Protein AF-A0A1C5YT52-F1 (afdb_monomer)

Solvent-accessible surface area (backbone atoms only — not comparable to full-atom values): 5134 Å² total; per-residue (Å²): 99,66,32,22,37,28,32,40,45,45,83,42,77,59,99,90,43,79,47,76,48,74,40,81,76,48,77,23,80,37,65,69,57,41,52,53,48,47,73,74,41,47,82,38,88,76,45,53,81,46,65,74,80,29,55,44,79,46,81,48,50,67,95,61,80,89,75,80,87,74,88,78,92,77,83,82,73,84,82,132

Nearest PDB structures (foldseek):
  5cl2-assembly1_B  TM=5.248E-01  e=1.167E+00  Bacillus subtilis subsp. subtilis str. 168
  4j2q-assembly1_A  TM=5.848E-01  e=1.427E+00  Bos taurus
  8p5d-assembly1_LS0  TM=3.150E-01  e=8.138E+00  Spraguea lophii 42_110
  6lgw-assembly2_F  TM=2.181E-01  e=7.118E+00  Lyssavirus rabies

Foldseek 3Di:
DKKKWKKQWDWDQDPVGIDIDIDTPDIGPDPVVSVVVLVVPCPDPPNVVDDSVSIDIDMDDPPDDPDDPDDDDDDDDPDD

Structure (mmCIF, N/CA/C/O backbone):
data_AF-A0A1C5YT52-F1
#
_entry.id   AF-A0A1C5YT52-F1
#
loop_
_atom_site.group_PDB
_atom_site.id
_atom_site.type_symbol
_atom_site.label_atom_id
_atom_site.label_alt_id
_atom_site.label_comp_id
_atom_site.label_asym_id
_atom_site.label_entity_id
_atom_site.label_seq_id
_atom_site.pdbx_PDB_ins_code
_atom_site.Cartn_x
_atom_site.Cartn_y
_atom_site.Cartn_z
_atom_site.occupancy
_atom_site.B_iso_or_equiv
_atom_site.auth_seq_id
_atom_site.auth_comp_id
_atom_site.auth_asym_id
_atom_site.auth_atom_id
_atom_site.pdbx_PDB_model_num
ATOM 1 N N . MET A 1 1 ? -15.470 6.649 7.032 1.00 91.06 1 MET A N 1
ATOM 2 C CA . MET A 1 1 ? -14.596 5.839 7.909 1.00 91.06 1 MET A CA 1
ATOM 3 C C . MET A 1 1 ? -13.203 5.880 7.319 1.00 91.06 1 MET A C 1
ATOM 5 O O . MET A 1 1 ? -13.080 5.583 6.135 1.00 91.06 1 MET A O 1
ATOM 9 N N . ASP A 1 2 ? -12.204 6.282 8.101 1.00 97.12 2 ASP A N 1
ATOM 10 C CA . ASP A 1 2 ? -10.807 6.248 7.663 1.00 97.12 2 ASP A CA 1
ATOM 11 C C . ASP A 1 2 ? -10.308 4.802 7.640 1.00 97.12 2 ASP A C 1
ATOM 13 O O . ASP A 1 2 ? -10.618 4.018 8.539 1.00 97.12 2 ASP A O 1
ATOM 17 N N . VAL A 1 3 ? -9.544 4.460 6.610 1.00 98.25 3 VAL A N 1
ATOM 18 C CA . VAL A 1 3 ? -8.895 3.161 6.439 1.00 98.25 3 VAL A CA 1
ATOM 19 C C . VAL A 1 3 ? -7.472 3.348 5.922 1.00 98.25 3 VAL A C 1
ATOM 21 O O . VAL A 1 3 ? -7.114 4.397 5.388 1.00 98.25 3 VAL A O 1
ATOM 24 N N . PHE A 1 4 ? -6.657 2.317 6.092 1.00 98.62 4 PHE A N 1
ATOM 25 C CA . PHE A 1 4 ? -5.232 2.318 5.794 1.00 98.62 4 PHE A CA 1
ATOM 26 C C . PHE A 1 4 ? -4.943 1.171 4.836 1.00 98.62 4 PHE A C 1
ATOM 28 O O . PHE A 1 4 ? -5.159 0.009 5.172 1.00 98.62 4 PHE A O 1
ATOM 35 N N . MET A 1 5 ? -4.508 1.496 3.629 1.00 98.50 5 MET A N 1
ATOM 36 C CA . MET A 1 5 ? -4.155 0.530 2.601 1.00 98.50 5 MET A CA 1
ATOM 37 C C . MET A 1 5 ? -2.668 0.225 2.721 1.00 98.50 5 MET A C 1
ATOM 39 O O . MET A 1 5 ? -1.852 1.136 2.629 1.00 98.50 5 MET A O 1
ATOM 43 N N . LEU A 1 6 ? -2.324 -1.040 2.941 1.00 98.81 6 LEU A N 1
ATOM 44 C CA . LEU A 1 6 ? -0.939 -1.492 2.965 1.00 98.81 6 LEU A CA 1
ATOM 45 C C . LEU A 1 6 ? -0.573 -2.059 1.600 1.00 98.81 6 LEU A C 1
ATOM 47 O O . LEU A 1 6 ? -1.177 -3.037 1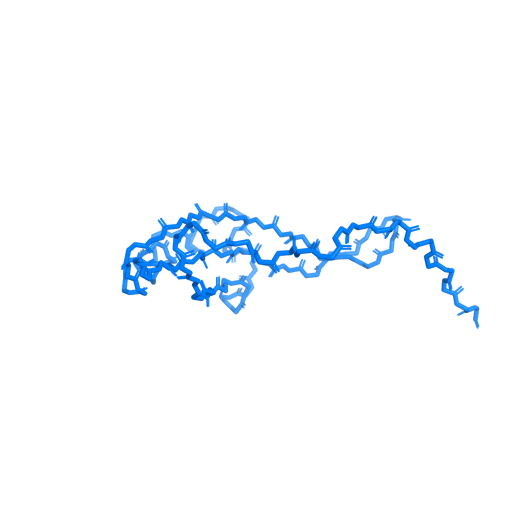.153 1.00 98.81 6 LEU A O 1
ATOM 51 N N . TYR A 1 7 ? 0.445 -1.484 0.987 1.00 98.69 7 TYR A N 1
ATOM 52 C CA . TYR A 1 7 ? 1.045 -1.959 -0.246 1.00 98.69 7 TYR A CA 1
ATOM 53 C C . TYR A 1 7 ? 2.454 -2.483 0.004 1.00 98.69 7 TYR A C 1
ATOM 55 O O . TYR A 1 7 ? 3.108 -2.103 0.973 1.00 98.69 7 TYR A O 1
ATOM 63 N N . HIS A 1 8 ? 2.918 -3.345 -0.893 1.00 98.44 8 HIS A N 1
ATOM 64 C CA . HIS A 1 8 ? 4.332 -3.607 -1.093 1.00 98.44 8 HIS A CA 1
ATOM 65 C C . HIS A 1 8 ? 4.707 -3.217 -2.524 1.00 98.44 8 HIS A C 1
ATOM 67 O O . HIS A 1 8 ? 4.244 -3.865 -3.466 1.00 98.44 8 HIS A O 1
ATOM 73 N N . ILE A 1 9 ? 5.512 -2.165 -2.668 1.00 98.12 9 ILE A N 1
ATOM 74 C CA . ILE A 1 9 ? 5.869 -1.533 -3.942 1.00 98.12 9 ILE A CA 1
ATOM 75 C C . ILE A 1 9 ? 7.386 -1.552 -4.101 1.00 98.12 9 ILE A C 1
ATOM 77 O O . ILE A 1 9 ? 8.133 -1.230 -3.175 1.00 98.12 9 ILE A O 1
ATOM 81 N N . TYR A 1 10 ? 7.860 -1.978 -5.266 1.00 96.12 10 TYR A N 1
ATOM 82 C CA . TYR A 1 10 ? 9.271 -1.895 -5.618 1.00 96.12 10 TYR A CA 1
ATOM 83 C C . TYR A 1 10 ? 9.442 -1.751 -7.121 1.00 96.12 10 TYR A C 1
ATOM 85 O O . TYR A 1 10 ? 8.704 -2.347 -7.899 1.00 96.12 10 TYR A O 1
ATOM 93 N N . GLU A 1 11 ? 10.484 -1.031 -7.508 1.00 94.88 11 GLU A N 1
ATOM 94 C CA . GLU A 1 11 ? 10.897 -0.938 -8.898 1.00 94.88 11 GLU A CA 1
ATOM 95 C C . GL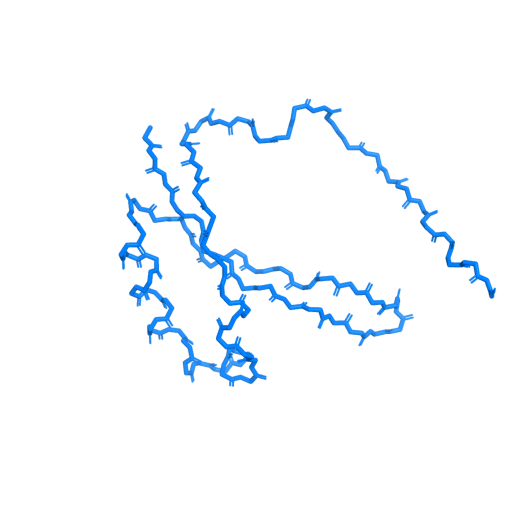U A 1 11 ? 11.456 -2.292 -9.374 1.00 94.88 11 GLU A C 1
ATOM 97 O O . GLU A 1 11 ? 12.289 -2.933 -8.713 1.00 94.88 11 GLU A O 1
ATOM 102 N N . GLN A 1 12 ? 10.994 -2.740 -10.535 1.00 92.44 12 GLN A N 1
ATOM 103 C CA . GLN A 1 12 ? 11.503 -3.894 -11.252 1.00 92.44 12 GLN A CA 1
ATOM 104 C C . GLN A 1 12 ? 12.027 -3.460 -12.617 1.00 92.44 12 GLN A C 1
ATOM 106 O O . GLN A 1 12 ? 11.466 -2.594 -13.278 1.00 92.44 12 GLN A O 1
ATOM 111 N N . LYS A 1 13 ? 13.116 -4.104 -13.043 1.00 93.56 13 LYS A N 1
ATOM 112 C CA . LYS A 1 13 ? 13.644 -3.984 -14.396 1.00 93.56 13 LYS A CA 1
ATOM 113 C C . LYS A 1 13 ? 13.552 -5.325 -15.107 1.00 93.56 13 LYS A C 1
ATOM 115 O O . LYS A 1 13 ? 14.085 -6.314 -14.597 1.00 93.56 13 LYS A O 1
ATOM 120 N N . ASP A 1 14 ? 12.923 -5.340 -16.271 1.00 90.25 14 ASP A N 1
ATOM 121 C CA . ASP A 1 14 ? 12.842 -6.502 -17.153 1.00 90.25 14 ASP A CA 1
ATOM 122 C C . ASP A 1 14 ? 12.993 -6.104 -18.635 1.00 90.25 14 ASP A C 1
ATOM 124 O O . ASP A 1 14 ? 13.481 -5.015 -18.955 1.00 90.25 14 ASP A O 1
ATOM 128 N N . ASP A 1 15 ? 12.626 -7.009 -19.546 1.00 92.88 15 ASP A N 1
ATOM 129 C CA . ASP A 1 15 ? 12.718 -6.799 -20.996 1.00 92.88 15 ASP A CA 1
ATOM 130 C C . ASP A 1 15 ? 11.794 -5.675 -21.513 1.00 92.88 15 ASP A C 1
ATOM 132 O O . ASP A 1 15 ? 11.957 -5.218 -22.646 1.00 92.88 15 ASP A O 1
ATOM 136 N N . PHE A 1 16 ? 10.835 -5.216 -20.703 1.00 84.50 16 PHE A N 1
ATOM 137 C CA . PHE A 1 16 ? 9.894 -4.141 -21.022 1.00 84.50 16 PHE A CA 1
ATOM 138 C C . PHE A 1 16 ? 10.292 -2.784 -20.429 1.00 84.50 16 PHE A C 1
ATOM 140 O O . PHE A 1 16 ? 9.616 -1.790 -20.697 1.00 84.50 16 PHE A O 1
ATOM 147 N N . GLY A 1 17 ? 11.404 -2.721 -19.692 1.00 88.94 17 GLY A N 1
ATOM 148 C CA . GLY A 1 17 ? 11.943 -1.492 -19.121 1.00 88.94 17 GLY A CA 1
ATOM 149 C C . GLY A 1 17 ? 11.941 -1.509 -17.599 1.00 88.94 17 GLY A C 1
ATOM 150 O O . GLY A 1 17 ? 12.152 -2.548 -16.977 1.00 88.94 17 GLY A O 1
ATOM 151 N N . VAL A 1 18 ? 11.794 -0.324 -17.013 1.00 91.38 18 VAL A N 1
ATOM 152 C CA . VAL A 1 18 ? 11.714 -0.116 -15.566 1.00 91.38 18 VAL A CA 1
ATOM 153 C C . VAL A 1 18 ? 10.269 0.221 -15.216 1.00 91.38 18 VAL A C 1
ATOM 155 O O . VAL A 1 18 ? 9.707 1.163 -15.778 1.00 91.38 18 VAL A O 1
ATOM 158 N N . HIS A 1 19 ? 9.665 -0.536 -14.305 1.00 91.31 19 HIS A N 1
ATOM 159 C CA . HIS A 1 19 ? 8.291 -0.321 -13.853 1.00 91.31 19 HIS A CA 1
ATOM 160 C C . HIS A 1 19 ? 8.113 -0.698 -12.387 1.00 91.31 19 HIS A C 1
ATOM 162 O O . HIS A 1 19 ? 8.866 -1.500 -11.837 1.00 91.31 19 HIS A O 1
ATOM 168 N N . ASP A 1 20 ? 7.083 -0.139 -11.762 1.00 92.88 20 ASP A N 1
ATOM 169 C CA . ASP A 1 20 ? 6.732 -0.471 -10.387 1.00 92.88 20 ASP A CA 1
ATOM 170 C C . ASP A 1 20 ? 5.912 -1.762 -10.321 1.00 92.88 20 ASP A C 1
ATOM 172 O O . ASP A 1 20 ? 4.914 -1.953 -11.019 1.00 92.88 20 ASP A O 1
ATOM 176 N N . GLU A 1 21 ? 6.337 -2.660 -9.440 1.00 95.31 21 GLU A N 1
ATOM 177 C CA . GLU A 1 21 ? 5.605 -3.852 -9.045 1.00 95.31 21 GLU A CA 1
ATOM 178 C C . GLU A 1 21 ? 4.818 -3.567 -7.767 1.00 95.31 21 GLU A C 1
ATOM 180 O O . GLU A 1 21 ? 5.375 -3.543 -6.667 1.00 95.31 21 GLU A O 1
ATOM 185 N N . GLU A 1 22 ? 3.503 -3.409 -7.899 1.00 96.25 22 GLU A N 1
ATOM 186 C CA . GLU A 1 22 ? 2.614 -3.068 -6.788 1.00 96.25 22 GLU A CA 1
ATOM 187 C C . GLU A 1 22 ? 1.797 -4.269 -6.301 1.00 96.25 22 GLU A C 1
ATOM 189 O O . GLU A 1 22 ? 1.161 -4.987 -7.077 1.00 96.25 22 GLU A O 1
ATOM 194 N N . LYS A 1 23 ? 1.772 -4.486 -4.981 1.00 97.25 23 LYS A N 1
ATOM 195 C CA . LYS A 1 23 ? 0.971 -5.542 -4.342 1.00 97.25 23 LYS A CA 1
ATOM 196 C C . LYS A 1 23 ? 0.156 -4.955 -3.197 1.00 97.25 23 LYS A C 1
ATOM 198 O O . LYS A 1 23 ? 0.717 -4.633 -2.153 1.00 97.25 23 LYS A O 1
ATOM 203 N N . LEU A 1 24 ? -1.165 -4.846 -3.360 1.00 98.00 24 LEU A N 1
ATOM 204 C CA . LEU A 1 24 ? -2.065 -4.515 -2.250 1.00 98.00 24 LEU A CA 1
ATOM 205 C C . LEU A 1 24 ? -2.131 -5.708 -1.287 1.00 98.00 24 LEU A C 1
ATOM 207 O O . LEU A 1 24 ? -2.667 -6.761 -1.627 1.00 98.00 24 LEU A O 1
ATOM 211 N N . ILE A 1 25 ? -1.602 -5.534 -0.079 1.00 98.50 25 ILE A N 1
ATOM 212 C CA . ILE A 1 25 ? -1.612 -6.557 0.972 1.00 98.50 25 ILE A CA 1
ATOM 213 C C . ILE A 1 25 ? -2.963 -6.577 1.688 1.00 98.50 25 ILE A C 1
ATOM 215 O O . ILE A 1 25 ? -3.489 -7.645 1.998 1.00 98.50 25 ILE A O 1
ATOM 219 N N . GLY A 1 26 ? -3.532 -5.405 1.971 1.00 98.44 26 GLY A N 1
ATOM 220 C CA . GLY A 1 26 ? -4.809 -5.324 2.668 1.00 98.44 26 GLY A CA 1
ATOM 221 C C . GLY A 1 26 ? -5.244 -3.908 3.014 1.00 98.44 26 GLY A C 1
ATOM 222 O O . GLY A 1 26 ? -4.492 -2.947 2.865 1.00 98.4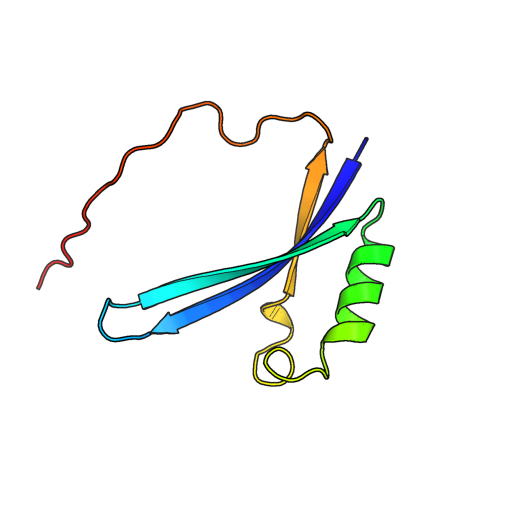4 26 GLY A O 1
ATOM 223 N N . ILE A 1 27 ? -6.481 -3.806 3.498 1.00 98.50 27 ILE A N 1
ATOM 224 C CA . ILE A 1 27 ? -7.099 -2.565 3.968 1.00 98.50 27 ILE A CA 1
ATOM 225 C C . ILE A 1 27 ? -7.436 -2.739 5.447 1.00 98.50 27 ILE A C 1
ATOM 227 O O . ILE A 1 27 ? -8.130 -3.680 5.832 1.00 98.50 27 ILE A O 1
ATOM 231 N N . PHE A 1 28 ? -6.951 -1.822 6.272 1.00 98.69 28 PHE A N 1
ATOM 232 C CA . PHE A 1 28 ? -7.023 -1.893 7.724 1.00 98.69 28 PHE A CA 1
ATOM 233 C C . PHE A 1 28 ? -7.832 -0.728 8.284 1.00 98.69 28 PHE A C 1
ATOM 235 O O . PHE A 1 28 ? -7.793 0.387 7.772 1.00 98.69 28 PHE A O 1
ATOM 242 N N . SER A 1 29 ? -8.547 -0.968 9.380 1.00 98.19 29 SER A N 1
ATOM 243 C CA . SER A 1 29 ? -9.304 0.067 10.097 1.00 98.19 29 SER A CA 1
ATOM 244 C C . SER A 1 29 ? -8.425 1.018 10.919 1.00 98.19 29 SER A C 1
ATOM 246 O O . SER A 1 29 ? -8.913 2.028 11.420 1.00 98.19 29 SER A O 1
ATOM 248 N N . SER A 1 30 ? -7.138 0.703 11.086 1.00 98.38 30 SER A N 1
ATOM 249 C CA . SER A 1 30 ? -6.163 1.533 11.790 1.00 98.38 30 SER A CA 1
ATOM 250 C C . SER A 1 30 ? -4.755 1.318 11.234 1.00 98.38 30 SER A C 1
ATOM 252 O O . SER A 1 30 ? -4.429 0.237 10.738 1.00 98.38 30 SER A O 1
ATOM 254 N N . GLU A 1 31 ? -3.905 2.333 11.368 1.00 98.25 31 GLU A N 1
ATOM 255 C CA . GLU A 1 31 ? -2.488 2.265 10.994 1.00 98.25 31 GLU A CA 1
ATOM 256 C C . GLU A 1 31 ? -1.734 1.200 11.799 1.00 98.25 31 GLU A C 1
ATOM 258 O O . GLU A 1 31 ? -0.950 0.437 11.246 1.00 98.25 31 GLU A O 1
ATOM 263 N N . ALA A 1 32 ? -2.039 1.073 13.095 1.00 98.69 32 ALA A N 1
ATOM 264 C CA . 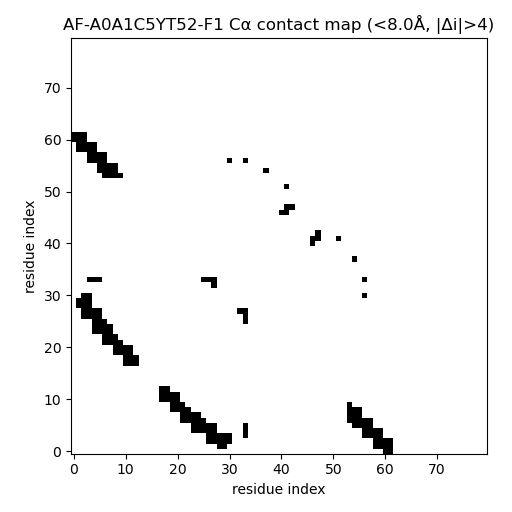ALA A 1 32 ? -1.430 0.066 13.961 1.00 98.69 32 ALA A CA 1
ATOM 265 C C . ALA A 1 32 ? -1.696 -1.370 13.474 1.00 98.69 32 ALA A C 1
ATOM 267 O O . ALA A 1 32 ? -0.809 -2.219 13.544 1.00 98.69 32 ALA A O 1
ATOM 268 N N . ASN A 1 33 ? -2.893 -1.641 12.939 1.00 98.81 33 ASN A N 1
ATOM 269 C CA . ASN A 1 33 ? -3.208 -2.949 12.364 1.00 98.81 33 ASN A CA 1
ATOM 270 C C . ASN A 1 33 ? -2.415 -3.204 11.073 1.00 98.81 33 ASN A C 1
ATOM 272 O O . ASN A 1 33 ? -1.936 -4.319 10.871 1.00 98.81 33 ASN A O 1
ATOM 276 N N . ALA A 1 34 ? -2.234 -2.180 10.231 1.00 98.75 34 ALA A N 1
ATOM 277 C CA . ALA A 1 34 ? -1.392 -2.276 9.039 1.00 98.75 34 ALA A CA 1
ATOM 278 C C . ALA A 1 34 ? 0.079 -2.531 9.413 1.00 98.75 34 ALA A C 1
ATOM 280 O O . ALA A 1 34 ? 0.702 -3.438 8.866 1.00 98.75 34 ALA A O 1
ATOM 281 N N . GLN A 1 35 ? 0.609 -1.825 10.417 1.00 98.69 35 GLN A N 1
ATOM 282 C CA . GLN A 1 35 ? 1.962 -2.066 10.923 1.00 98.69 35 GLN A CA 1
ATOM 283 C C . GLN A 1 35 ? 2.121 -3.488 11.479 1.00 98.69 35 GLN A C 1
ATOM 285 O O . GLN A 1 35 ? 3.120 -4.153 11.213 1.00 98.69 35 GLN A O 1
ATOM 290 N N . GLY A 1 36 ? 1.119 -3.997 12.203 1.00 98.75 36 GLY A N 1
ATOM 291 C CA . GLY A 1 36 ? 1.111 -5.383 12.675 1.00 98.75 36 GLY A CA 1
ATOM 292 C C . GLY A 1 36 ? 1.163 -6.405 11.534 1.00 98.75 36 GLY A C 1
ATOM 293 O O . GLY A 1 36 ? 1.822 -7.438 11.659 1.00 98.75 36 GLY A O 1
ATOM 294 N N . ALA A 1 37 ? 0.524 -6.109 10.398 1.00 98.69 37 ALA A N 1
ATOM 295 C CA . ALA A 1 37 ? 0.624 -6.941 9.204 1.00 98.69 37 ALA A CA 1
ATOM 296 C C . ALA A 1 37 ? 2.031 -6.905 8.585 1.00 98.69 37 ALA A C 1
ATOM 298 O O . ALA A 1 37 ? 2.524 -7.962 8.197 1.00 98.69 37 ALA A O 1
ATOM 299 N N . ILE A 1 38 ? 2.707 -5.748 8.557 1.00 98.69 38 ILE A N 1
ATOM 300 C CA . ILE A 1 38 ? 4.116 -5.654 8.123 1.00 98.69 38 ILE A CA 1
ATOM 301 C C . ILE A 1 38 ? 4.992 -6.566 8.985 1.00 98.69 38 ILE A C 1
ATOM 303 O O . ILE A 1 38 ? 5.711 -7.409 8.451 1.00 98.69 38 ILE A O 1
ATOM 307 N N . GLU A 1 39 ? 4.883 -6.470 10.313 1.00 98.69 39 GLU A N 1
ATOM 308 C CA . GLU A 1 39 ? 5.671 -7.310 11.225 1.00 98.69 39 GLU A CA 1
ATOM 309 C C . GLU A 1 39 ? 5.420 -8.811 11.016 1.00 98.69 39 GLU A C 1
ATOM 311 O O . GLU A 1 39 ? 6.346 -9.610 11.119 1.00 98.69 39 GLU A O 1
ATOM 316 N N . HIS A 1 40 ? 4.189 -9.205 10.676 1.00 98.44 40 HIS A N 1
ATOM 317 C CA . HIS A 1 40 ? 3.849 -10.600 10.383 1.00 98.44 40 HIS A CA 1
ATOM 318 C C . HIS A 1 40 ? 4.361 -11.092 9.015 1.00 98.44 40 HIS A C 1
ATOM 320 O O . HIS A 1 40 ? 4.530 -12.298 8.809 1.00 98.44 40 HIS A O 1
ATOM 326 N N . LEU A 1 41 ? 4.548 -10.190 8.050 1.00 98.50 41 LEU A N 1
ATOM 327 C CA . LEU A 1 41 ? 4.828 -10.537 6.655 1.00 98.50 41 LEU A CA 1
ATOM 328 C C . LEU A 1 41 ? 6.285 -10.338 6.246 1.00 98.50 41 LEU A C 1
ATOM 330 O O . LEU A 1 41 ? 6.725 -11.038 5.337 1.00 98.50 41 LEU A O 1
ATOM 334 N N . LYS A 1 42 ? 7.028 -9.439 6.901 1.00 98.19 42 LYS A N 1
ATOM 335 C CA . LYS A 1 42 ? 8.374 -9.022 6.475 1.00 98.19 42 LYS A CA 1
ATOM 336 C C . LYS A 1 42 ? 9.369 -10.169 6.283 1.00 98.19 42 LYS A C 1
ATOM 338 O O . LYS A 1 42 ? 10.247 -10.059 5.442 1.00 98.19 42 LYS A O 1
ATOM 343 N N . ASP A 1 43 ? 9.213 -11.270 7.018 1.00 98.31 43 ASP A N 1
ATOM 344 C CA . ASP A 1 43 ? 10.125 -12.420 6.964 1.00 98.31 43 ASP A CA 1
ATOM 345 C C . ASP A 1 43 ? 9.679 -13.514 5.973 1.00 98.31 43 ASP A C 1
ATOM 347 O O . ASP A 1 43 ? 10.370 -14.523 5.802 1.00 98.31 43 ASP A O 1
ATOM 351 N N . LYS A 1 44 ? 8.522 -13.351 5.314 1.00 98.31 44 LYS A N 1
ATOM 352 C CA . LYS A 1 44 ? 8.034 -14.304 4.309 1.00 98.31 44 LYS A CA 1
ATOM 353 C C . LYS A 1 44 ? 8.806 -14.155 2.996 1.00 98.31 44 LYS A C 1
ATOM 355 O O . LYS A 1 44 ? 9.333 -13.088 2.680 1.00 98.31 44 LYS A O 1
ATOM 360 N N . GLU A 1 45 ? 8.873 -15.247 2.237 1.00 97.75 45 GLU A N 1
ATOM 361 C CA . GLU A 1 45 ? 9.517 -15.290 0.918 1.00 97.75 45 GLU A CA 1
ATOM 362 C C . GLU A 1 45 ? 8.970 -14.194 -0.010 1.00 97.75 45 GLU A C 1
ATOM 364 O O . GLU A 1 45 ? 7.775 -13.890 0.012 1.00 97.75 45 GLU A O 1
ATOM 369 N N . GLY A 1 46 ? 9.856 -13.566 -0.786 1.00 95.94 46 GLY A N 1
ATOM 370 C CA . GLY A 1 46 ? 9.536 -12.424 -1.638 1.00 95.94 46 GLY A CA 1
ATOM 371 C C . GLY A 1 46 ? 9.582 -11.087 -0.895 1.00 95.94 46 GLY A C 1
ATOM 372 O O . GLY A 1 46 ? 10.201 -10.149 -1.391 1.00 95.94 46 GLY A O 1
ATOM 373 N N . PHE A 1 47 ? 8.992 -10.997 0.303 1.00 97.81 47 PHE A N 1
ATOM 374 C CA . PHE A 1 47 ? 9.027 -9.772 1.116 1.00 97.81 47 PHE A CA 1
ATOM 375 C C . PHE A 1 47 ? 10.382 -9.553 1.788 1.00 97.81 47 PHE A C 1
ATOM 377 O O . PHE A 1 47 ? 10.940 -8.463 1.705 1.00 97.81 47 PHE A O 1
ATOM 384 N N . ARG A 1 48 ? 10.953 -10.598 2.396 1.00 97.69 48 ARG A N 1
ATOM 385 C CA . ARG A 1 48 ? 12.259 -10.515 3.077 1.00 97.69 48 ARG A CA 1
ATOM 386 C C . ARG A 1 48 ? 13.423 -10.188 2.142 1.00 97.69 48 ARG A C 1
ATOM 388 O O . ARG A 1 48 ? 14.490 -9.780 2.591 1.00 97.69 48 ARG A O 1
ATOM 395 N N . ASP A 1 49 ? 13.223 -10.422 0.848 1.00 97.12 49 ASP A N 1
ATOM 396 C CA . ASP A 1 49 ? 14.228 -10.231 -0.195 1.00 97.12 49 ASP A CA 1
ATOM 397 C C . ASP A 1 49 ? 14.255 -8.768 -0.690 1.00 97.12 49 ASP A C 1
ATOM 399 O O . ASP A 1 49 ? 15.015 -8.425 -1.598 1.00 97.12 49 ASP A O 1
ATOM 403 N N . ARG A 1 50 ? 13.427 -7.893 -0.097 1.00 96.38 50 ARG A N 1
ATOM 404 C CA . ARG A 1 50 ? 13.290 -6.471 -0.430 1.00 96.38 50 ARG A CA 1
ATOM 405 C C . ARG A 1 50 ? 13.414 -5.588 0.823 1.00 96.38 50 ARG A C 1
ATOM 407 O O . ARG A 1 50 ? 13.171 -6.055 1.936 1.00 96.38 50 ARG A O 1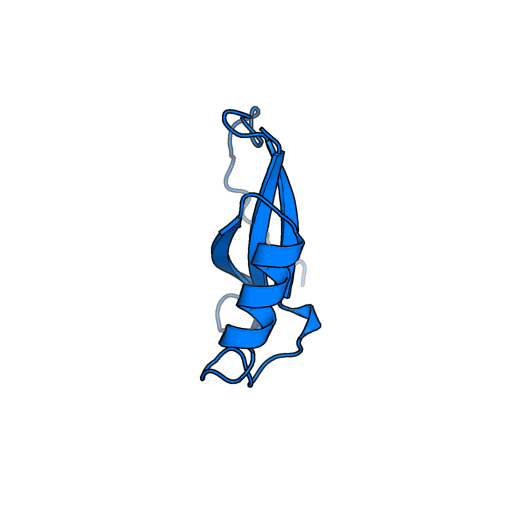
ATOM 414 N N . PRO A 1 51 ? 13.816 -4.310 0.678 1.00 97.38 51 PRO A N 1
ATOM 415 C CA . PRO A 1 51 ? 13.866 -3.380 1.802 1.00 97.38 51 PRO A CA 1
ATOM 416 C C . PRO A 1 51 ? 12.506 -3.218 2.487 1.00 97.38 51 PRO A C 1
ATOM 418 O O . PRO A 1 51 ? 11.477 -3.148 1.825 1.00 97.38 51 PRO A O 1
ATOM 421 N N . LEU A 1 52 ? 12.502 -3.036 3.812 1.00 97.50 52 LEU A N 1
ATOM 422 C CA . LEU A 1 52 ? 11.273 -2.739 4.563 1.00 97.50 52 LEU A CA 1
ATOM 423 C C . LEU A 1 52 ? 10.555 -1.474 4.074 1.00 97.50 52 LEU A C 1
ATOM 425 O O . LEU A 1 52 ? 9.343 -1.377 4.218 1.00 97.50 52 LEU A O 1
ATOM 429 N N . SER A 1 53 ? 11.287 -0.529 3.479 1.00 97.69 53 SER A N 1
ATOM 430 C CA . SER A 1 53 ? 10.713 0.679 2.879 1.00 97.69 53 SER A CA 1
ATOM 431 C C . SER A 1 53 ? 9.804 0.396 1.682 1.00 97.69 53 SER A C 1
ATOM 433 O O . SER A 1 53 ? 9.074 1.290 1.283 1.00 97.69 53 SER A O 1
ATOM 435 N N . CYS A 1 54 ? 9.833 -0.816 1.117 1.00 98.19 54 CYS A N 1
ATOM 436 C CA . CYS A 1 54 ? 8.886 -1.236 0.088 1.00 98.19 54 CYS A CA 1
ATOM 437 C C . CYS A 1 54 ? 7.471 -1.437 0.644 1.00 98.19 54 CYS A C 1
ATOM 439 O O . CYS A 1 54 ? 6.527 -1.474 -0.135 1.00 98.19 54 CYS A O 1
ATOM 441 N N . PHE A 1 55 ? 7.293 -1.573 1.965 1.00 98.62 55 PHE A N 1
ATOM 442 C CA . PHE A 1 55 ? 5.967 -1.554 2.576 1.00 98.62 55 PHE A CA 1
ATOM 443 C C . PHE A 1 55 ? 5.487 -0.114 2.753 1.00 98.62 55 PHE A C 1
ATOM 445 O O . PHE A 1 55 ? 6.059 0.649 3.530 1.00 98.62 55 PHE A O 1
ATOM 452 N N . GLU A 1 56 ? 4.393 0.234 2.084 1.00 98.50 56 GLU A N 1
ATOM 453 C CA . GLU A 1 56 ? 3.815 1.574 2.124 1.00 98.50 56 GLU A CA 1
ATOM 454 C C . GLU A 1 56 ? 2.400 1.548 2.694 1.00 98.50 56 GLU A C 1
ATOM 456 O O . GLU A 1 56 ? 1.552 0.768 2.255 1.00 98.50 56 GLU A O 1
ATOM 461 N N . ILE A 1 57 ? 2.124 2.420 3.665 1.00 98.62 57 ILE A N 1
ATOM 462 C CA . ILE A 1 57 ? 0.787 2.589 4.238 1.00 98.62 57 ILE A CA 1
ATOM 463 C C . ILE A 1 57 ? 0.192 3.900 3.733 1.00 98.62 57 ILE A C 1
ATOM 465 O O . ILE A 1 57 ? 0.677 4.984 4.050 1.00 98.62 57 ILE A O 1
ATOM 469 N N . HIS A 1 58 ? -0.918 3.796 3.010 1.00 97.75 58 HIS A N 1
ATOM 470 C CA . HIS A 1 58 ? -1.653 4.929 2.456 1.00 97.75 58 HIS A CA 1
ATOM 471 C C . HIS A 1 58 ? -2.996 5.093 3.165 1.00 97.75 58 HIS A C 1
ATOM 473 O O . HIS A 1 58 ? -3.798 4.160 3.233 1.00 97.75 58 HIS A O 1
ATOM 479 N N . LYS A 1 59 ? -3.277 6.285 3.698 1.00 97.69 59 LYS A N 1
ATOM 480 C CA . LYS A 1 59 ? -4.563 6.580 4.345 1.00 97.69 59 LYS A CA 1
ATOM 481 C C . LYS A 1 59 ? -5.608 6.993 3.306 1.00 97.69 59 LYS A C 1
ATOM 483 O O . LYS A 1 59 ? -5.366 7.878 2.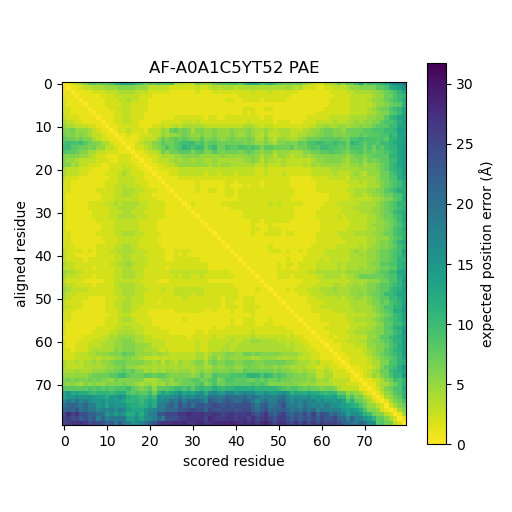490 1.00 97.69 59 LYS A O 1
ATOM 488 N N . THR A 1 60 ? -6.805 6.418 3.386 1.00 96.50 60 THR A N 1
ATOM 489 C CA . THR A 1 60 ? -7.963 6.834 2.584 1.00 96.50 60 THR A CA 1
ATOM 490 C C . THR A 1 60 ? -9.266 6.734 3.380 1.00 96.50 60 THR A C 1
ATOM 492 O O . THR A 1 60 ? -9.273 6.396 4.563 1.00 96.50 60 THR A O 1
ATOM 495 N N . THR A 1 61 ? -10.386 7.051 2.740 1.00 97.06 61 THR A N 1
ATOM 496 C CA . THR A 1 61 ? -11.734 6.947 3.298 1.00 97.06 61 THR A CA 1
ATOM 497 C C . THR A 1 61 ? -12.555 5.939 2.507 1.00 97.06 61 THR A C 1
ATOM 499 O O . THR A 1 61 ? -12.496 5.913 1.279 1.00 97.06 61 THR A O 1
ATOM 502 N N . VAL A 1 62 ? -13.364 5.145 3.205 1.00 96.25 62 VAL A N 1
ATOM 503 C CA . VAL A 1 62 ? -14.343 4.245 2.573 1.00 96.25 62 VAL A CA 1
ATOM 504 C C . VAL A 1 62 ? -15.324 5.037 1.702 1.00 96.25 62 VAL A C 1
ATOM 506 O O . VAL A 1 62 ? -15.671 6.167 2.045 1.00 96.25 62 VAL A O 1
ATOM 509 N N . ASP A 1 63 ? -15.731 4.432 0.584 1.00 95.88 63 ASP A N 1
ATOM 510 C CA . ASP A 1 63 ? -16.642 4.976 -0.438 1.00 95.88 63 ASP A CA 1
ATOM 511 C C . ASP A 1 63 ? -16.150 6.243 -1.157 1.00 95.88 63 ASP A C 1
ATOM 513 O O . ASP A 1 63 ? -16.908 6.899 -1.871 1.00 95.88 63 ASP A O 1
ATOM 517 N N . ARG A 1 64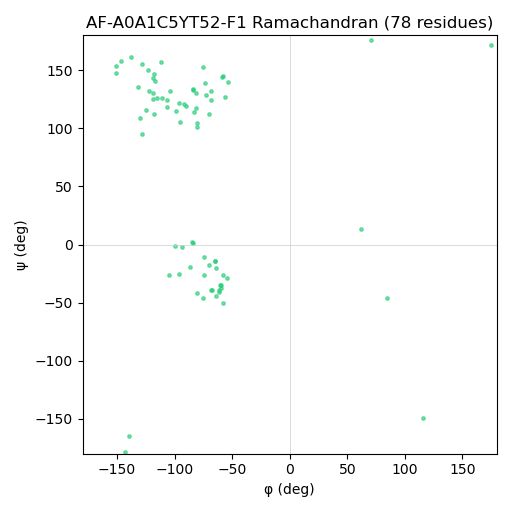 ? -14.863 6.582 -1.020 1.00 93.81 64 ARG A N 1
ATOM 518 C CA . ARG A 1 64 ? -14.238 7.648 -1.805 1.00 93.81 64 ARG A CA 1
ATOM 519 C C . ARG A 1 64 ? -13.779 7.120 -3.156 1.00 93.81 64 ARG A C 1
ATOM 521 O O . ARG A 1 64 ? -13.077 6.115 -3.239 1.00 93.81 64 ARG A O 1
ATOM 528 N N . ILE A 1 65 ? -14.095 7.873 -4.201 1.00 94.44 65 ILE A N 1
ATOM 529 C CA . ILE A 1 65 ? -13.501 7.695 -5.522 1.00 94.44 65 ILE A CA 1
ATOM 530 C C . ILE A 1 65 ? -12.160 8.438 -5.516 1.00 94.44 65 ILE A C 1
ATOM 532 O O . ILE A 1 65 ? -12.122 9.650 -5.341 1.00 94.44 65 ILE A O 1
ATOM 536 N N . SER A 1 66 ? -11.046 7.712 -5.625 1.00 90.00 66 SER A N 1
ATOM 537 C CA . SER A 1 66 ? -9.706 8.329 -5.664 1.00 90.00 66 SER A CA 1
ATOM 538 C C . SER A 1 66 ? -9.282 8.748 -7.074 1.00 90.00 66 SER A C 1
ATOM 540 O O . SER A 1 66 ? -8.375 9.561 -7.215 1.00 90.00 66 SER A O 1
ATOM 542 N N . TRP A 1 67 ? -9.919 8.184 -8.102 1.00 92.12 67 TRP A N 1
ATOM 543 C CA . TRP A 1 67 ? -9.614 8.424 -9.508 1.00 92.12 67 TRP A CA 1
ATOM 544 C C . TRP A 1 67 ? -10.902 8.793 -10.243 1.00 92.12 67 TRP A C 1
ATOM 546 O O . TRP A 1 67 ? -11.666 7.919 -10.651 1.00 92.12 67 TRP A O 1
ATOM 556 N N . GLU A 1 68 ? -11.164 10.089 -10.379 1.00 94.75 68 GLU A N 1
ATOM 557 C CA . GLU A 1 68 ? -12.425 10.599 -10.937 1.00 94.75 68 GLU A CA 1
ATOM 558 C C . GLU A 1 68 ? -12.324 10.924 -12.436 1.00 94.75 68 GLU A C 1
ATOM 560 O O . GLU A 1 68 ? -13.312 10.828 -13.160 1.00 94.75 68 GLU A O 1
ATOM 565 N N . ASP A 1 69 ? -11.120 11.220 -12.930 1.00 93.81 69 ASP A N 1
ATOM 566 C CA . ASP A 1 69 ? -10.916 11.816 -14.259 1.00 93.81 69 ASP A CA 1
ATOM 567 C C . ASP A 1 69 ? -10.880 10.806 -15.430 1.00 93.81 69 ASP A C 1
ATOM 569 O O . ASP A 1 69 ? -10.703 11.190 -16.587 1.00 93.81 69 ASP A O 1
ATOM 573 N N . GLY A 1 70 ? -11.053 9.504 -15.164 1.00 92.81 70 GLY A N 1
ATOM 574 C CA . GLY A 1 70 ? -10.873 8.436 -16.163 1.00 92.81 70 GLY A CA 1
ATOM 575 C C . GLY A 1 70 ? -9.402 8.213 -16.556 1.00 92.81 70 GLY A C 1
ATOM 576 O O . GLY A 1 70 ? -8.512 8.908 -16.080 1.00 92.81 70 GLY A O 1
ATOM 577 N N . PHE A 1 71 ? -9.099 7.212 -17.387 1.00 91.25 71 PHE A N 1
ATOM 578 C CA . PHE A 1 71 ? -7.712 6.844 -17.721 1.00 91.25 71 PHE A CA 1
ATOM 579 C C . PHE A 1 71 ? -7.443 6.887 -19.230 1.00 91.25 71 PHE A C 1
ATOM 581 O O . PHE A 1 71 ? -8.329 6.624 -20.044 1.00 91.25 71 PHE A O 1
ATOM 588 N N . ALA A 1 72 ? -6.196 7.184 -19.604 1.00 88.12 72 ALA A N 1
ATOM 589 C CA . ALA A 1 72 ? -5.710 7.117 -2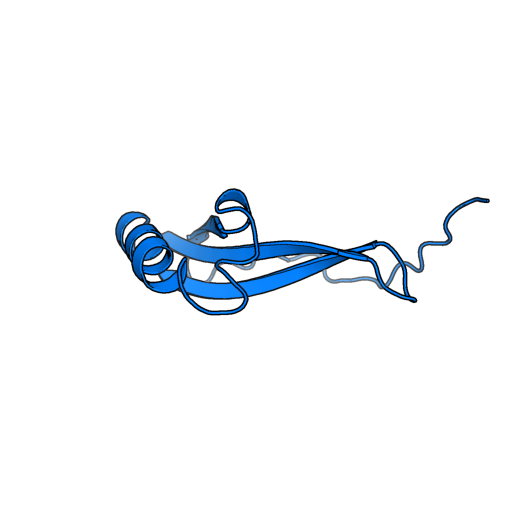0.978 1.00 88.12 72 ALA A CA 1
ATOM 590 C C . ALA A 1 72 ? -4.378 6.360 -21.028 1.00 88.12 72 ALA A C 1
ATOM 592 O O . ALA A 1 72 ? -3.488 6.594 -20.213 1.00 88.12 72 ALA A O 1
ATOM 593 N N . ALA A 1 73 ? -4.230 5.462 -22.003 1.00 82.81 73 ALA A N 1
ATOM 594 C CA . ALA A 1 73 ? -2.975 4.757 -22.228 1.00 82.81 73 ALA A CA 1
ATOM 595 C C . ALA A 1 73 ? -2.009 5.663 -23.006 1.00 82.81 73 ALA A C 1
ATOM 597 O O . ALA A 1 73 ? -2.157 5.850 -24.215 1.00 82.81 73 ALA A O 1
ATOM 598 N N . VAL A 1 74 ? -1.015 6.222 -22.317 1.00 78.44 74 VAL A N 1
ATOM 599 C CA . VAL A 1 74 ? 0.078 6.959 -22.959 1.00 78.44 74 VAL A CA 1
ATOM 600 C C . VAL A 1 74 ? 1.197 5.969 -23.271 1.00 78.44 74 VAL A C 1
ATOM 602 O O . VAL A 1 74 ? 1.734 5.326 -22.375 1.00 78.44 74 VAL A O 1
ATOM 605 N N . ARG A 1 75 ? 1.549 5.818 -24.553 1.00 74.12 75 ARG A N 1
ATOM 606 C CA . ARG A 1 75 ? 2.752 5.073 -24.943 1.00 74.12 75 ARG A CA 1
ATOM 607 C C . ARG A 1 75 ? 3.956 5.991 -24.782 1.00 74.12 75 ARG A C 1
ATOM 609 O O . ARG A 1 75 ? 4.188 6.843 -25.638 1.00 74.12 75 ARG A O 1
ATOM 616 N N . TRP A 1 76 ? 4.700 5.818 -23.698 1.00 65.44 76 TRP A N 1
ATOM 617 C CA . TRP A 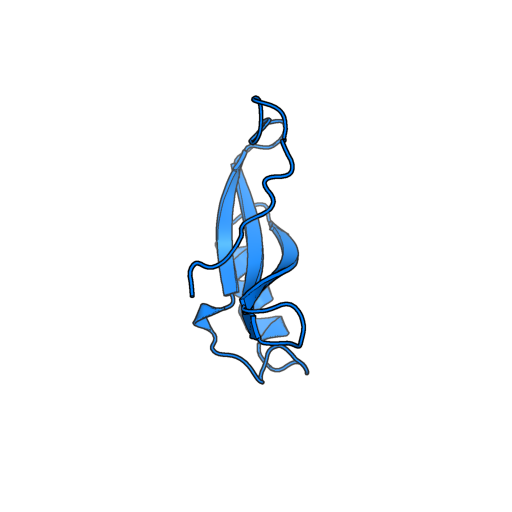1 76 ? 5.996 6.463 -23.537 1.00 65.44 76 TRP A CA 1
ATOM 618 C C . TRP A 1 76 ? 6.983 5.865 -24.544 1.00 65.44 76 TRP A C 1
ATOM 620 O O . TRP A 1 76 ? 7.148 4.650 -24.619 1.00 65.44 76 TRP A O 1
ATOM 630 N N . LYS A 1 77 ? 7.600 6.718 -25.365 1.00 66.25 77 LYS A N 1
ATOM 631 C CA . LYS A 1 77 ? 8.838 6.381 -26.070 1.00 66.25 77 LYS A CA 1
ATOM 632 C C . LYS A 1 77 ? 9.966 6.993 -25.255 1.00 66.25 77 LYS A C 1
ATOM 634 O O . LYS A 1 77 ? 10.012 8.218 -25.158 1.00 66.25 77 LYS A O 1
ATOM 639 N N . GLU A 1 78 ? 10.834 6.171 -24.673 1.00 63.50 78 GLU A N 1
ATOM 640 C CA . GLU A 1 78 ? 12.120 6.670 -24.183 1.00 63.50 78 GLU A CA 1
ATOM 641 C C . GLU A 1 78 ? 12.850 7.334 -25.358 1.00 63.50 78 GLU A C 1
ATOM 643 O O . GLU A 1 78 ? 12.941 6.768 -26.450 1.00 63.50 78 GLU A O 1
ATOM 648 N N . SER A 1 79 ? 13.275 8.581 -25.170 1.00 64.12 79 SER A N 1
ATOM 649 C CA . SER A 1 79 ? 14.164 9.261 -26.107 1.00 64.12 79 SER A CA 1
ATOM 650 C C . SER A 1 79 ? 15.566 8.662 -25.986 1.00 64.12 79 SER A C 1
ATOM 652 O O . SER A 1 79 ? 16.066 8.571 -24.865 1.00 64.12 79 SER A O 1
ATOM 654 N N . GLU A 1 80 ? 16.139 8.271 -27.132 1.00 51.53 80 GLU A N 1
ATOM 655 C CA . GLU A 1 80 ? 17.499 7.719 -27.305 1.00 51.53 80 GLU A CA 1
ATOM 656 C C . GLU A 1 80 ? 18.613 8.558 -26.658 1.00 51.53 80 GLU A C 1
ATOM 658 O O . GLU A 1 80 ? 18.514 9.810 -26.676 1.00 51.53 80 GLU A O 1
#

Sequence (80 aa):
MDVFMLYHIYEQKDDFGVHDEEKLIGIFSSEANAQGAIEHLKDKEGFRDRPLSCFEIHKTTVDRISWEDGFAAVRWKESE

pLDDT: mean 93.4, std 9.35, range [51.53, 98.81]

Mean predicted aligned error: 4.85 Å

Secondary structure (DSSP, 8-state):
-EEEEEEEEEEEEETTEEEEEEEEEEEESSHHHHHHHHHHHTTSTTTTTS-GGGEEEEEEETT--S--S-----------

Radius of gyration: 15.74 Å; Cα contacts (8 Å, |Δi|>4): 97; chains: 1; bounding box: 34×27×41 Å